Protein AF-A0A1S8D0B7-F1 (afdb_monomer)

Mean predicted aligned error: 6.87 Å

Foldseek 3Di:
DPDPDDPPDDDLPQLQVQLCVVQVVCVVVVAGDDDPVNVVLCCLQPDPDDPPVDDSVVSVLQCVQQVVPGSVRSSSVVSSVVSVVVQVVCVVVVNHD

Solvent-accessible surface area (backbone atoms only — not comparable to full-atom values): 5821 Å² total; per-residue (Å²): 135,82,84,82,82,83,85,76,80,79,77,65,62,64,33,51,53,39,15,51,66,71,45,42,68,25,64,77,65,74,44,71,85,77,54,77,63,53,56,52,32,51,44,40,59,78,45,94,53,77,55,86,96,49,73,80,64,56,19,55,57,40,45,76,49,19,70,95,76,43,63,58,51,35,52,52,52,51,24,32,51,49,30,46,48,52,49,51,51,32,37,77,71,69,76,42,135

Radius of gyration: 17.73 Å; Cα contacts (8 Å, |Δi|>4): 65; chains: 1; bounding box: 36×28×57 Å

Structure (mmCIF, N/CA/C/O backbone):
data_AF-A0A1S8D0B7-F1
#
_entry.id   AF-A0A1S8D0B7-F1
#
loop_
_atom_site.group_PDB
_atom_site.id
_atom_site.type_symbol
_atom_site.label_atom_id
_atom_site.label_alt_id
_atom_site.label_comp_id
_atom_site.label_asym_id
_atom_site.label_entity_id
_atom_site.label_seq_id
_atom_site.pdbx_PDB_ins_code
_atom_site.Cartn_x
_atom_site.Cartn_y
_atom_site.Cartn_z
_atom_site.occupancy
_atom_site.B_iso_or_equiv
_atom_site.auth_seq_id
_atom_site.auth_comp_id
_atom_site.auth_asym_id
_atom_site.auth_atom_id
_atom_site.pdbx_PDB_model_num
ATOM 1 N N . MET A 1 1 ? -8.947 5.736 42.408 1.00 41.78 1 MET A N 1
ATOM 2 C CA . MET A 1 1 ? -8.446 4.376 42.095 1.00 41.78 1 MET A CA 1
ATOM 3 C C . MET A 1 1 ? -8.895 3.986 40.685 1.00 41.78 1 MET A C 1
ATOM 5 O O . MET A 1 1 ? -10.045 3.618 40.498 1.00 41.78 1 MET A O 1
ATOM 9 N N . ARG A 1 2 ? -8.028 4.144 39.671 1.00 41.00 2 ARG A N 1
ATOM 10 C CA . ARG A 1 2 ? -8.273 3.668 38.295 1.00 41.00 2 ARG A CA 1
ATOM 11 C C . ARG A 1 2 ? -8.044 2.156 38.284 1.00 41.00 2 ARG A C 1
ATOM 13 O O . ARG A 1 2 ? -6.959 1.723 38.662 1.00 41.00 2 ARG A O 1
ATOM 20 N N . LYS A 1 3 ? -9.047 1.360 37.899 1.00 44.72 3 LYS A N 1
ATOM 21 C CA . LYS A 1 3 ? -8.885 -0.094 37.766 1.00 44.72 3 LYS A CA 1
ATOM 22 C C . LYS A 1 3 ? -7.786 -0.389 36.745 1.00 44.72 3 LYS A C 1
ATOM 24 O O . LYS A 1 3 ? -7.933 -0.113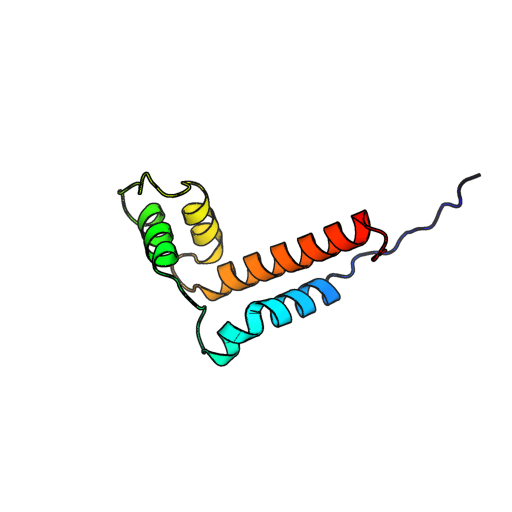 35.558 1.00 44.72 3 LYS A O 1
ATOM 29 N N . ALA A 1 4 ? -6.689 -0.938 37.253 1.00 50.69 4 ALA A N 1
ATOM 30 C CA . ALA A 1 4 ? -5.721 -1.697 36.491 1.00 50.69 4 ALA A CA 1
ATOM 31 C C . ALA A 1 4 ? -6.426 -2.912 35.867 1.00 50.69 4 ALA A C 1
ATOM 33 O O . ALA A 1 4 ? -7.227 -3.567 36.533 1.00 50.69 4 ALA A O 1
ATOM 34 N N . GLY A 1 5 ? -6.130 -3.198 34.598 1.00 54.50 5 GLY A N 1
ATOM 35 C CA . GLY A 1 5 ? -6.599 -4.416 33.934 1.00 54.50 5 GLY A CA 1
ATOM 36 C C . GLY A 1 5 ? -7.122 -4.216 32.516 1.00 54.50 5 GLY A C 1
ATOM 37 O O . GLY A 1 5 ? -8.218 -4.668 32.214 1.00 54.50 5 GLY A O 1
ATOM 38 N N . GLN A 1 6 ? -6.348 -3.593 31.624 1.00 55.28 6 GLN A N 1
ATOM 39 C CA . GLN A 1 6 ? -6.619 -3.686 30.183 1.00 55.28 6 GLN A CA 1
ATOM 40 C C . GLN A 1 6 ? -5.430 -4.309 29.456 1.00 55.28 6 GLN A C 1
ATOM 42 O O . GLN A 1 6 ? -4.836 -3.749 28.542 1.00 55.28 6 GLN A O 1
ATOM 47 N N . GLY A 1 7 ? -5.074 -5.515 29.893 1.00 54.34 7 GLY A N 1
ATOM 48 C CA . GLY A 1 7 ? -4.250 -6.416 29.105 1.00 54.34 7 GLY A CA 1
ATOM 49 C C . GLY A 1 7 ? -5.114 -7.099 28.050 1.00 54.34 7 GLY A C 1
ATOM 50 O O . GLY A 1 7 ? -5.528 -8.233 28.256 1.00 54.34 7 GLY A O 1
ATOM 51 N N . ARG A 1 8 ? -5.386 -6.442 26.915 1.00 57.94 8 ARG A N 1
ATOM 52 C CA . ARG A 1 8 ? -5.861 -7.156 25.720 1.00 57.94 8 ARG A CA 1
ATOM 53 C C . ARG A 1 8 ? -4.728 -7.207 24.706 1.00 57.94 8 ARG A C 1
ATOM 55 O O . ARG A 1 8 ? -4.481 -6.284 23.939 1.00 57.94 8 ARG A O 1
ATOM 62 N N . ARG A 1 9 ? -3.967 -8.298 24.806 1.00 61.69 9 ARG A N 1
ATOM 63 C CA . ARG A 1 9 ? -2.898 -8.660 23.880 1.00 61.69 9 ARG A CA 1
ATOM 64 C C . ARG A 1 9 ? -3.484 -8.850 22.478 1.00 61.69 9 ARG A C 1
ATOM 66 O O . ARG A 1 9 ? -4.448 -9.586 22.314 1.00 61.69 9 ARG A O 1
ATOM 73 N N . ARG A 1 10 ? -2.843 -8.164 21.527 1.00 62.06 10 ARG A N 1
ATOM 74 C CA . ARG A 1 10 ? -2.708 -8.414 20.081 1.00 62.06 10 ARG A CA 1
ATOM 75 C C . ARG A 1 10 ? -3.900 -9.090 19.400 1.00 62.06 10 ARG A C 1
ATOM 77 O O . ARG A 1 10 ? -4.057 -10.302 19.492 1.00 62.06 10 ARG A O 1
ATOM 84 N N . VAL A 1 11 ? -4.619 -8.333 18.574 1.00 55.69 11 VAL A N 1
ATOM 85 C CA . VAL A 1 11 ? -5.471 -8.921 17.534 1.00 55.69 11 VAL A CA 1
ATOM 86 C C . VAL A 1 11 ? -4.837 -8.635 16.166 1.00 55.69 11 VAL A C 1
ATOM 88 O O . VAL A 1 11 ? -5.179 -7.645 15.531 1.00 55.69 11 VAL A O 1
ATOM 91 N N . PRO A 1 12 ? -3.877 -9.456 15.695 1.00 63.78 12 PRO A N 1
ATOM 92 C CA . PRO A 1 12 ? -3.381 -9.351 14.319 1.00 63.78 12 PRO A CA 1
ATOM 93 C C . PRO A 1 12 ? -4.450 -9.784 13.297 1.00 63.78 12 PRO A C 1
ATOM 95 O O . PRO A 1 12 ? -4.470 -9.292 12.174 1.00 63.78 12 PRO A O 1
ATOM 98 N N . ALA A 1 13 ? -5.372 -10.666 13.700 1.00 70.31 13 ALA A N 1
ATOM 99 C CA . ALA A 1 13 ? -6.393 -11.270 12.844 1.00 70.31 13 ALA A CA 1
ATOM 100 C C . ALA A 1 13 ? -7.295 -10.278 12.065 1.00 70.31 13 ALA A C 1
ATOM 102 O O . ALA A 1 13 ? -7.430 -10.460 10.855 1.00 70.31 13 ALA A O 1
ATOM 103 N N . PRO A 1 14 ? -7.883 -9.222 12.668 1.00 82.44 14 PRO A N 1
ATOM 104 C CA . PRO A 1 14 ? -8.718 -8.273 11.926 1.00 82.44 14 PRO A CA 1
ATOM 105 C C . PRO A 1 14 ? -7.933 -7.477 10.880 1.00 82.44 14 PRO A C 1
ATOM 107 O O . PRO A 1 14 ? -8.481 -7.156 9.830 1.00 82.44 14 PRO A O 1
ATOM 110 N N . HIS A 1 15 ? -6.647 -7.202 11.116 1.00 92.19 15 HIS A N 1
ATOM 111 C CA . HIS A 1 15 ? -5.819 -6.482 10.147 1.00 92.19 15 HIS A CA 1
ATOM 112 C C . HIS A 1 15 ? -5.487 -7.346 8.929 1.00 92.19 15 HIS A C 1
ATOM 114 O O . HIS A 1 15 ? -5.467 -6.850 7.806 1.00 92.19 15 HIS A O 1
ATOM 120 N N . LEU A 1 16 ? -5.294 -8.654 9.124 1.00 93.19 16 LEU A N 1
ATOM 121 C CA . LEU A 1 16 ? -5.125 -9.597 8.017 1.00 93.19 16 LEU A CA 1
ATOM 122 C C . LEU A 1 16 ? -6.406 -9.711 7.184 1.00 93.19 16 LEU A C 1
ATOM 124 O O . LEU A 1 16 ? -6.345 -9.620 5.961 1.00 93.19 16 LEU A O 1
ATOM 128 N N . ALA A 1 17 ? -7.568 -9.825 7.833 1.00 94.31 17 ALA A N 1
ATOM 129 C CA . ALA A 1 17 ? -8.853 -9.831 7.136 1.00 94.31 17 ALA A CA 1
ATOM 130 C C . ALA A 1 17 ? -9.082 -8.528 6.350 1.00 94.31 17 ALA A C 1
ATOM 132 O O . ALA A 1 17 ? -9.451 -8.571 5.178 1.00 94.31 17 ALA A O 1
ATOM 133 N N . GLY A 1 18 ? -8.793 -7.373 6.959 1.00 95.56 18 GLY A N 1
ATOM 134 C CA . GLY A 1 18 ? -8.871 -6.077 6.287 1.00 95.56 18 GLY A CA 1
ATOM 135 C C . GLY A 1 18 ? -7.885 -5.947 5.124 1.00 95.56 18 GLY A C 1
ATOM 136 O O . GLY A 1 18 ? -8.246 -5.413 4.084 1.00 95.56 18 GLY A O 1
ATOM 137 N N . THR A 1 19 ? -6.673 -6.495 5.250 1.00 97.06 19 THR A N 1
ATOM 138 C CA . THR A 1 19 ? -5.687 -6.545 4.155 1.00 97.06 19 THR A CA 1
ATOM 139 C C . THR A 1 19 ? -6.235 -7.316 2.960 1.00 97.06 19 THR A C 1
ATOM 141 O O . THR A 1 19 ? -6.216 -6.802 1.843 1.00 97.06 19 THR A O 1
ATOM 144 N N . LEU A 1 20 ? -6.753 -8.528 3.187 1.00 96.56 20 LEU A N 1
ATOM 145 C CA . LEU A 1 20 ? -7.331 -9.363 2.131 1.00 96.56 20 LEU A CA 1
ATOM 146 C C . LEU A 1 20 ? -8.541 -8.685 1.484 1.00 96.56 20 LEU A C 1
ATOM 148 O O . LEU A 1 20 ? -8.647 -8.668 0.262 1.00 96.56 20 LEU A O 1
ATOM 152 N N . LEU A 1 21 ? -9.403 -8.057 2.289 1.00 96.94 21 LEU A N 1
ATOM 153 C CA . LEU A 1 21 ? -10.535 -7.285 1.786 1.00 96.94 21 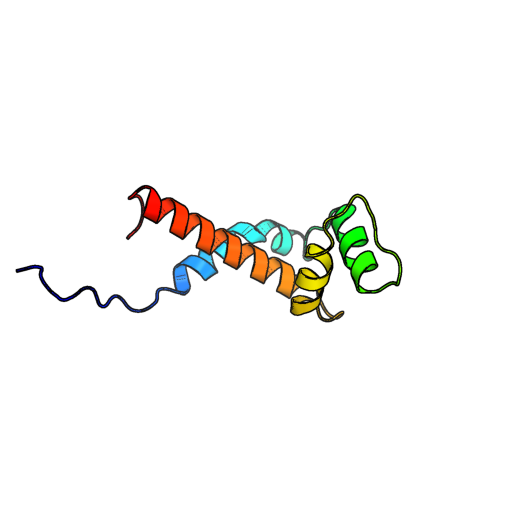LEU A CA 1
ATOM 154 C C . LEU A 1 21 ? -10.094 -6.084 0.944 1.00 96.94 21 LEU A C 1
ATOM 156 O O . LEU A 1 21 ? -10.713 -5.818 -0.070 1.00 96.94 21 LEU A O 1
ATOM 160 N N . LEU A 1 22 ? -9.045 -5.352 1.323 1.00 96.88 22 LEU A N 1
ATOM 161 C CA . LEU A 1 22 ? -8.574 -4.178 0.572 1.00 96.88 22 LEU A CA 1
ATOM 162 C C . LEU A 1 22 ? -7.832 -4.551 -0.718 1.00 96.88 22 LEU A C 1
ATOM 164 O O . LEU A 1 22 ? -7.787 -3.763 -1.658 1.00 96.88 22 LEU A O 1
ATOM 168 N N . THR A 1 23 ? -7.252 -5.749 -0.768 1.00 97.38 23 THR A N 1
ATOM 169 C CA . THR A 1 23 ? -6.435 -6.227 -1.897 1.00 97.38 23 THR A CA 1
ATOM 170 C C . THR A 1 23 ? -7.156 -7.247 -2.778 1.00 97.38 23 THR A C 1
ATOM 172 O O . THR A 1 23 ? -6.592 -7.704 -3.771 1.00 97.38 23 THR A O 1
ATOM 175 N N . TRP A 1 24 ? -8.426 -7.549 -2.478 1.00 97.38 24 TRP A N 1
ATOM 176 C CA . TRP A 1 24 ? -9.256 -8.519 -3.199 1.00 97.38 24 TRP A CA 1
ATOM 177 C C . TRP A 1 24 ? -9.259 -8.377 -4.734 1.00 97.38 24 TRP A C 1
ATOM 179 O O . TRP A 1 24 ? -9.195 -9.415 -5.399 1.00 97.38 24 TRP A O 1
ATOM 189 N N . PRO A 1 25 ? -9.245 -7.170 -5.350 1.00 97.25 25 PRO A N 1
ATOM 190 C CA . PRO A 1 25 ? -9.326 -7.069 -6.802 1.00 97.25 25 PRO A CA 1
ATOM 191 C C . PRO A 1 25 ? -8.056 -7.595 -7.475 1.00 97.25 25 PRO A C 1
ATOM 193 O O . PRO A 1 25 ? -8.127 -8.125 -8.577 1.00 97.25 25 PRO A O 1
ATOM 196 N N . ALA A 1 26 ? -6.899 -7.515 -6.807 1.00 97.19 26 ALA A N 1
ATOM 197 C CA . ALA A 1 26 ? -5.648 -8.069 -7.321 1.00 97.19 26 ALA A CA 1
ATOM 198 C C . ALA A 1 26 ? -5.688 -9.602 -7.400 1.00 97.19 26 ALA A C 1
ATOM 200 O O . ALA A 1 26 ? -5.132 -10.183 -8.329 1.00 97.19 26 ALA A O 1
ATOM 201 N N . PHE A 1 27 ? -6.374 -10.260 -6.459 1.00 96.44 27 PHE A N 1
ATOM 202 C CA . PHE A 1 27 ? -6.564 -11.712 -6.493 1.00 96.44 27 PHE A CA 1
ATOM 203 C C . PHE A 1 27 ? -7.493 -12.133 -7.629 1.00 96.44 27 PHE A C 1
ATOM 205 O O . PHE A 1 27 ? -7.187 -13.099 -8.321 1.00 96.44 27 PHE A O 1
ATOM 212 N N . LEU A 1 28 ? -8.569 -11.378 -7.880 1.00 97.25 28 LEU A N 1
ATOM 213 C CA . LEU A 1 28 ? -9.414 -11.599 -9.058 1.00 97.25 28 LEU A CA 1
ATOM 214 C C . LEU A 1 28 ? -8.666 -11.339 -10.370 1.00 97.25 28 LEU 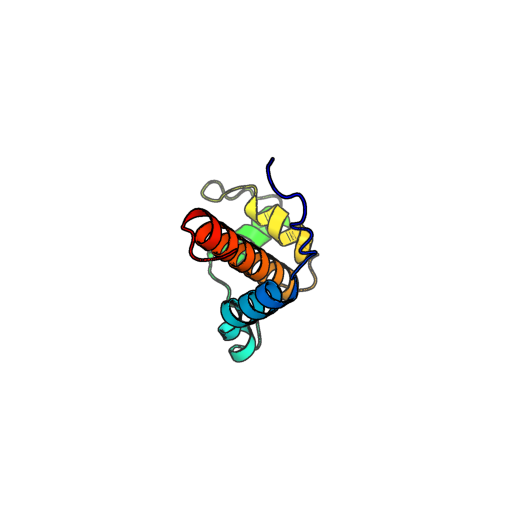A C 1
ATOM 216 O O . LEU A 1 28 ? -8.877 -12.051 -11.346 1.00 97.25 28 LEU A O 1
ATOM 220 N N . ASN A 1 29 ? -7.770 -10.352 -10.382 1.00 97.38 29 ASN A N 1
ATOM 221 C CA . ASN A 1 29 ? -6.924 -10.033 -11.529 1.00 97.38 29 ASN A CA 1
ATOM 222 C C . ASN A 1 29 ? -5.789 -11.057 -11.753 1.00 97.38 29 ASN A C 1
ATOM 224 O O . ASN A 1 29 ? -5.141 -11.039 -12.794 1.00 97.38 29 ASN A O 1
ATOM 228 N N . GLY A 1 30 ? -5.492 -11.920 -10.774 1.00 97.44 30 GLY A N 1
ATOM 229 C CA . GLY A 1 30 ? -4.352 -12.846 -10.812 1.00 97.44 30 GLY A CA 1
ATOM 230 C C . GLY A 1 30 ? -2.974 -12.176 -10.681 1.00 97.44 30 GLY A C 1
ATOM 231 O O . GLY A 1 30 ? -1.952 -12.862 -10.701 1.00 97.44 30 GLY A O 1
ATOM 232 N N . TYR A 1 31 ? -2.922 -10.850 -10.523 1.00 96.81 31 TYR A N 1
ATOM 233 C CA . TYR A 1 31 ? -1.695 -10.062 -10.392 1.00 96.81 31 TYR A CA 1
ATOM 234 C C . TYR A 1 31 ? -1.983 -8.703 -9.719 1.00 96.81 31 TYR A C 1
ATOM 236 O O . TYR A 1 31 ? -3.082 -8.168 -9.901 1.00 96.81 31 TYR A O 1
ATOM 244 N N . PRO A 1 32 ? -1.030 -8.097 -8.976 1.00 96.62 32 PRO A N 1
ATOM 245 C CA . PRO A 1 32 ? -1.181 -6.743 -8.445 1.00 96.62 32 PRO A CA 1
ATOM 246 C C . PRO A 1 32 ? -1.541 -5.731 -9.536 1.00 96.62 32 PRO A C 1
ATOM 248 O O . PRO A 1 32 ? -0.897 -5.674 -10.580 1.00 96.62 32 PRO A O 1
ATOM 251 N N . ILE A 1 33 ? -2.568 -4.919 -9.292 1.00 90.50 33 ILE A N 1
ATOM 252 C CA . ILE A 1 33 ? -3.001 -3.892 -10.245 1.00 90.50 33 ILE A CA 1
ATOM 253 C C . ILE A 1 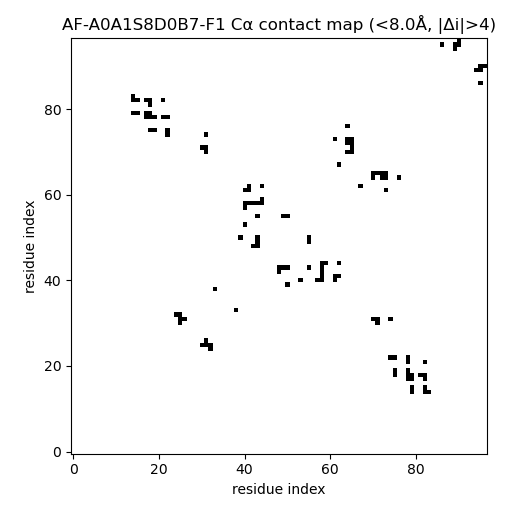33 ? -1.947 -2.783 -10.263 1.00 90.50 33 ILE A C 1
ATOM 255 O O . ILE A 1 33 ? -1.667 -2.172 -9.231 1.00 90.50 33 ILE A O 1
ATOM 259 N N . LEU A 1 34 ? -1.353 -2.544 -11.431 1.00 90.25 34 LEU A N 1
ATOM 260 C CA . LEU A 1 34 ? -0.309 -1.541 -11.622 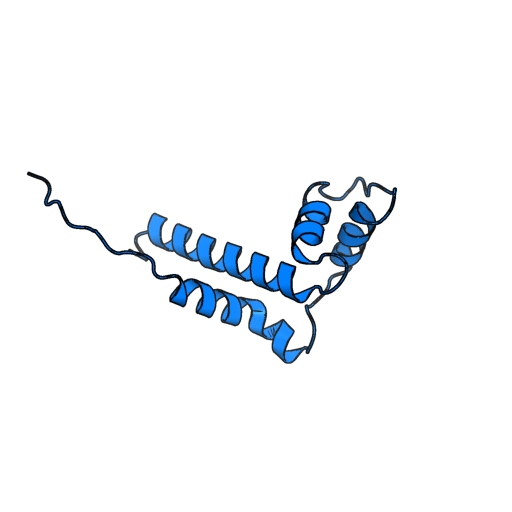1.00 90.25 34 LEU A CA 1
ATOM 261 C C . LEU A 1 34 ? -0.859 -0.318 -12.347 1.00 90.25 34 LEU A C 1
ATOM 263 O O . LEU A 1 34 ? -1.677 -0.434 -13.257 1.00 90.25 34 LEU A O 1
ATOM 267 N N . PHE A 1 35 ? -0.337 0.846 -11.979 1.00 90.38 35 PHE A N 1
ATOM 268 C CA . PHE A 1 35 ? -0.570 2.106 -12.677 1.00 90.38 35 PHE A CA 1
ATOM 269 C C . PHE A 1 35 ? 0.7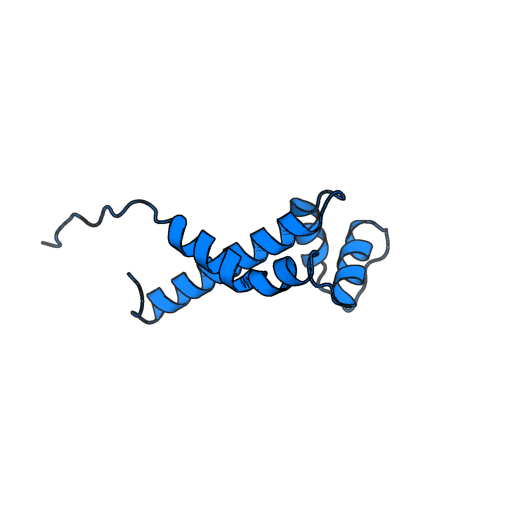11 2.537 -13.400 1.00 90.38 35 PHE A C 1
ATOM 271 O O . PHE A 1 35 ? 1.797 2.029 -13.103 1.00 90.38 35 PHE A O 1
ATOM 278 N N . SER A 1 36 ? 0.612 3.502 -14.321 1.00 91.56 36 SER A N 1
ATOM 279 C CA . SER A 1 36 ? 1.783 4.062 -15.021 1.00 91.56 36 SER A CA 1
ATOM 280 C C . SER A 1 36 ? 2.874 4.506 -14.043 1.00 91.56 36 SER A C 1
ATOM 282 O O . SER A 1 36 ? 4.060 4.246 -14.251 1.00 91.56 36 SER A O 1
ATOM 284 N N . ASP A 1 37 ? 2.467 5.100 -12.922 1.00 91.75 37 ASP A N 1
ATOM 285 C CA . ASP A 1 37 ? 3.388 5.574 -11.896 1.00 91.75 37 ASP A CA 1
ATOM 286 C C . ASP A 1 37 ? 4.099 4.445 -11.152 1.00 91.75 37 ASP A C 1
ATOM 288 O O . ASP A 1 37 ? 5.240 4.625 -10.731 1.00 91.75 37 ASP A O 1
ATOM 292 N N . THR A 1 38 ? 3.495 3.258 -11.039 1.00 91.81 38 THR A N 1
ATOM 293 C CA . THR A 1 38 ? 4.155 2.108 -10.413 1.00 91.81 38 THR A CA 1
ATOM 294 C C . THR A 1 38 ? 5.429 1.736 -11.170 1.00 91.81 38 THR A C 1
ATOM 296 O O . THR A 1 38 ? 6.466 1.507 -10.550 1.00 91.81 38 THR A O 1
ATOM 299 N N . GLY A 1 39 ? 5.386 1.753 -12.506 1.00 91.19 39 GLY A N 1
ATOM 300 C CA . GLY A 1 39 ? 6.566 1.515 -13.340 1.00 91.19 39 GLY A CA 1
ATOM 301 C C . GLY A 1 39 ? 7.652 2.573 -13.129 1.00 91.19 39 GLY A C 1
ATOM 302 O O . GLY A 1 39 ? 8.828 2.237 -12.987 1.00 91.19 39 GLY A O 1
ATOM 303 N N . ALA A 1 40 ? 7.254 3.840 -13.026 1.00 92.31 40 ALA A N 1
ATOM 304 C C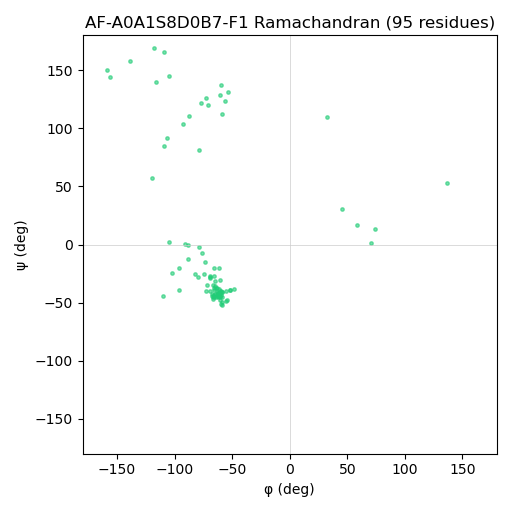A . ALA A 1 40 ? 8.168 4.946 -12.772 1.00 92.31 40 ALA A CA 1
ATOM 305 C C . ALA A 1 40 ? 8.879 4.812 -11.408 1.00 92.31 40 ALA A C 1
ATOM 307 O O . ALA A 1 40 ? 10.100 4.938 -11.340 1.00 92.31 40 ALA A O 1
ATOM 308 N N . PHE A 1 41 ? 8.158 4.461 -10.338 1.00 92.81 41 PHE A N 1
ATOM 309 C CA . PHE A 1 41 ? 8.761 4.243 -9.016 1.00 92.81 41 PHE A CA 1
ATOM 310 C C . PHE A 1 41 ? 9.715 3.043 -8.971 1.00 92.81 41 PHE A C 1
ATOM 312 O O . PHE A 1 41 ? 10.757 3.109 -8.314 1.00 92.81 41 PHE A O 1
ATOM 319 N N . LEU A 1 42 ? 9.392 1.958 -9.684 1.00 92.25 42 LEU A N 1
ATOM 320 C CA . LEU A 1 42 ? 10.293 0.812 -9.824 1.00 92.25 42 LEU A CA 1
ATOM 321 C C . LEU A 1 42 ? 11.568 1.211 -10.577 1.00 92.25 42 LEU A C 1
ATOM 323 O O . LEU A 1 42 ? 12.671 0.898 -10.130 1.00 92.25 42 LEU A O 1
ATOM 327 N N . HIS A 1 43 ? 11.434 1.952 -11.680 1.00 91.06 43 HIS A N 1
ATOM 328 C CA . HIS A 1 43 ? 12.577 2.437 -12.450 1.00 91.06 43 HIS A CA 1
ATOM 329 C C . HIS A 1 43 ? 13.481 3.358 -11.622 1.00 91.06 43 HIS A C 1
ATOM 331 O O . HIS A 1 43 ? 14.695 3.191 -11.634 1.00 91.06 43 HIS A O 1
ATOM 337 N N . GLN A 1 44 ? 12.893 4.269 -10.844 1.00 89.69 44 GLN A N 1
ATOM 338 C CA . GLN A 1 44 ? 13.611 5.223 -9.995 1.00 89.69 44 GLN A CA 1
ATOM 339 C C . GLN A 1 44 ? 14.479 4.558 -8.912 1.00 89.69 44 GLN A C 1
ATOM 341 O O . GLN A 1 44 ? 15.392 5.189 -8.394 1.00 89.69 44 GLN A O 1
ATOM 346 N N . THR A 1 45 ? 14.214 3.293 -8.562 1.00 89.06 45 THR A N 1
ATOM 347 C CA . THR A 1 45 ? 15.031 2.540 -7.585 1.00 89.06 45 THR A CA 1
ATOM 348 C C . THR A 1 45 ? 15.986 1.543 -8.226 1.00 89.06 45 THR A C 1
ATOM 350 O O . THR A 1 45 ? 16.992 1.180 -7.625 1.00 89.06 45 THR A O 1
ATOM 353 N N . LEU A 1 46 ? 15.678 1.070 -9.433 1.00 89.19 46 LEU A N 1
ATOM 354 C CA . LEU A 1 46 ? 16.489 0.070 -10.131 1.00 89.19 46 LEU A CA 1
ATOM 355 C C . LEU A 1 46 ? 17.470 0.682 -11.136 1.00 89.19 46 LEU A C 1
ATOM 357 O O . LEU A 1 46 ? 18.430 0.017 -11.521 1.00 89.19 46 LEU A O 1
ATOM 361 N N . GLY A 1 47 ? 17.220 1.913 -11.575 1.00 87.25 47 GLY A N 1
ATOM 362 C CA . GLY A 1 47 ? 18.038 2.653 -12.525 1.00 87.25 47 GLY A CA 1
ATOM 363 C C . GLY A 1 47 ? 18.623 3.933 -11.922 1.00 87.25 47 GLY A C 1
ATOM 364 O O . GLY A 1 47 ? 18.215 4.366 -10.847 1.00 87.25 47 GLY A O 1
ATOM 365 N N . PRO A 1 48 ? 19.569 4.577 -12.626 1.00 84.56 48 PRO A N 1
ATOM 366 C CA . PRO A 1 48 ? 20.224 5.800 -12.157 1.00 84.56 48 PRO A CA 1
ATOM 367 C C . PRO A 1 48 ? 19.346 7.056 -12.289 1.00 84.56 48 PRO A C 1
ATOM 369 O O . PRO A 1 48 ? 19.742 8.135 -11.852 1.00 84.56 48 PRO A O 1
ATOM 372 N N . LEU A 1 49 ? 18.180 6.950 -12.936 1.00 84.69 49 LEU A N 1
ATOM 373 C CA . LEU A 1 49 ? 17.335 8.094 -13.259 1.00 84.69 49 LEU A CA 1
ATOM 374 C C . LEU A 1 49 ? 16.374 8.415 -12.113 1.00 84.69 49 LEU A C 1
ATOM 376 O O . LEU A 1 49 ? 15.396 7.699 -11.888 1.00 84.69 49 LEU A O 1
ATOM 380 N N . MET A 1 50 ? 16.612 9.550 -11.460 1.00 85.81 50 MET A N 1
ATOM 381 C CA . MET A 1 50 ? 15.631 10.185 -10.587 1.00 85.81 50 MET A CA 1
ATOM 382 C C . MET A 1 50 ? 14.515 10.815 -11.426 1.00 85.81 50 MET A C 1
ATOM 384 O O . MET A 1 50 ? 14.780 11.635 -12.305 1.00 85.81 50 MET A O 1
ATOM 388 N N . ILE A 1 51 ? 13.266 10.458 -11.133 1.00 90.00 51 ILE A N 1
ATOM 389 C CA . ILE A 1 51 ? 12.084 11.053 -11.758 1.00 90.00 51 ILE A CA 1
ATOM 390 C C . ILE A 1 51 ? 11.637 12.213 -10.864 1.00 90.00 51 ILE A C 1
ATOM 392 O O . ILE A 1 51 ? 11.119 12.000 -9.770 1.00 90.00 51 ILE A O 1
ATOM 396 N N . TRP A 1 52 ? 11.933 13.442 -11.289 1.00 87.69 52 TRP A N 1
ATOM 397 C CA . TRP A 1 52 ? 11.863 14.647 -10.448 1.00 87.69 52 TRP A CA 1
ATOM 398 C C . TRP A 1 52 ? 10.450 15.021 -9.987 1.00 87.69 52 TRP A C 1
ATOM 400 O O . TRP A 1 52 ? 10.292 15.619 -8.928 1.00 87.69 52 TRP A O 1
ATOM 410 N N . ASP A 1 53 ? 9.425 14.653 -10.753 1.00 91.00 53 ASP A N 1
ATOM 411 C CA . ASP A 1 53 ? 8.009 14.832 -10.420 1.00 91.00 53 ASP A CA 1
ATOM 412 C C . ASP A 1 53 ? 7.481 13.771 -9.437 1.00 91.00 53 ASP A C 1
ATOM 414 O O . ASP A 1 53 ? 6.321 13.832 -9.027 1.00 91.00 53 ASP A O 1
ATOM 418 N N . LYS A 1 54 ? 8.317 12.804 -9.031 1.00 90.88 54 LYS A N 1
ATOM 419 C CA . LYS A 1 54 ? 7.918 11.685 -8.176 1.00 90.88 54 LYS A CA 1
ATOM 420 C C . LYS A 1 54 ? 8.610 11.680 -6.812 1.00 90.88 54 LYS A C 1
ATOM 422 O O . LYS A 1 54 ? 9.818 11.906 -6.717 1.00 90.88 54 LYS A O 1
ATOM 427 N N . PRO A 1 55 ? 7.878 11.341 -5.730 1.00 91.31 55 PRO A N 1
ATOM 428 C CA . PRO A 1 55 ? 8.470 11.168 -4.411 1.00 91.31 55 PRO A CA 1
ATOM 429 C C . PRO A 1 55 ? 9.603 10.138 -4.412 1.00 91.31 55 PRO A C 1
ATOM 431 O O . PRO A 1 55 ? 9.401 8.965 -4.729 1.00 91.31 55 PRO A O 1
ATOM 434 N N . TRP A 1 56 ? 10.782 10.561 -3.960 1.00 89.31 56 TRP A N 1
ATOM 435 C CA . TRP A 1 56 ? 11.986 9.726 -3.927 1.00 89.31 56 TRP A CA 1
ATOM 436 C C . TRP A 1 56 ? 11.911 8.539 -2.961 1.00 89.31 56 TRP A C 1
ATOM 438 O O . TRP A 1 56 ? 12.660 7.580 -3.110 1.00 89.31 56 TRP A O 1
ATOM 448 N N . ILE A 1 57 ? 11.009 8.583 -1.979 1.00 91.62 57 ILE A N 1
ATOM 449 C CA . ILE A 1 57 ? 10.895 7.566 -0.926 1.00 91.62 57 ILE A CA 1
ATOM 450 C C . ILE A 1 57 ? 10.101 6.323 -1.355 1.00 91.62 57 ILE A C 1
ATOM 452 O O . ILE A 1 57 ? 10.302 5.236 -0.813 1.00 91.62 57 ILE A O 1
ATOM 456 N N . TYR A 1 58 ? 9.195 6.457 -2.328 1.00 91.50 58 TYR A N 1
ATOM 457 C CA . TYR A 1 58 ? 8.229 5.398 -2.630 1.00 91.50 58 TYR A CA 1
ATOM 458 C C . TYR A 1 58 ? 8.877 4.204 -3.336 1.00 91.50 58 TYR A C 1
ATOM 460 O O . TYR A 1 58 ? 8.595 3.057 -3.000 1.00 91.50 58 TYR A O 1
ATOM 468 N N . GLY A 1 59 ? 9.799 4.461 -4.264 1.00 92.94 59 GLY A N 1
ATOM 469 C CA . GLY A 1 59 ? 10.568 3.410 -4.924 1.00 92.94 59 GLY A CA 1
ATOM 470 C C . GLY A 1 59 ? 11.387 2.544 -3.943 1.00 92.94 59 GLY A C 1
ATOM 471 O O . GLY A 1 59 ? 11.204 1.324 -3.934 1.00 92.94 59 GLY A O 1
ATOM 472 N N . PRO A 1 60 ? 12.216 3.130 -3.054 1.00 92.44 60 PRO A N 1
ATOM 473 C CA . PRO A 1 60 ? 12.918 2.394 -2.001 1.00 92.44 60 PRO A CA 1
ATOM 474 C C . PRO A 1 60 ? 11.989 1.578 -1.094 1.00 92.44 60 PRO A C 1
ATOM 476 O O . PRO A 1 60 ? 12.302 0.433 -0.763 1.00 92.44 60 PRO A O 1
ATOM 479 N N . LEU A 1 61 ? 10.822 2.126 -0.736 1.00 93.75 61 LEU A N 1
ATOM 480 C CA . LEU A 1 61 ? 9.809 1.398 0.030 1.00 93.75 61 LEU A CA 1
ATOM 481 C C . LEU A 1 61 ? 9.300 0.174 -0.737 1.00 93.75 61 LEU A C 1
ATOM 483 O O . LEU A 1 61 ? 9.210 -0.907 -0.161 1.00 93.75 61 LEU A O 1
ATOM 487 N N . LEU A 1 62 ? 8.993 0.312 -2.031 1.00 94.88 62 LEU A N 1
ATOM 488 C CA . LEU A 1 62 ? 8.633 -0.837 -2.860 1.00 94.88 62 LEU A CA 1
ATOM 489 C C . LEU A 1 62 ? 9.774 -1.857 -2.879 1.00 94.88 62 LEU A C 1
ATOM 491 O O . LEU A 1 62 ? 9.513 -3.050 -2.733 1.00 94.88 62 LEU A O 1
ATOM 495 N N . HIS A 1 63 ? 11.021 -1.410 -3.053 1.00 94.81 63 HIS A N 1
ATOM 496 C CA . HIS A 1 63 ? 12.194 -2.280 -3.165 1.00 94.81 63 HIS A CA 1
ATOM 497 C C . HIS A 1 63 ? 12.419 -3.153 -1.936 1.00 94.81 63 HIS A C 1
ATOM 499 O O . HIS A 1 63 ? 12.696 -4.345 -2.086 1.00 94.81 63 HIS A O 1
ATOM 505 N N . LEU A 1 64 ? 12.200 -2.591 -0.743 1.00 95.81 64 LEU A N 1
ATOM 506 C CA . LEU A 1 64 ? 12.266 -3.313 0.526 1.00 95.81 64 LEU A CA 1
ATOM 507 C C . LEU A 1 64 ? 11.405 -4.587 0.521 1.00 95.81 64 LEU A C 1
ATOM 509 O O . LEU A 1 64 ? 11.832 -5.617 1.040 1.00 95.81 64 LEU A O 1
ATOM 513 N N . PHE A 1 65 ? 10.217 -4.529 -0.085 1.00 96.31 65 PHE A N 1
ATOM 514 C CA . PHE A 1 65 ? 9.283 -5.654 -0.119 1.00 96.31 65 PHE A CA 1
ATOM 515 C C . PHE A 1 65 ? 9.379 -6.481 -1.402 1.00 96.31 65 PHE A C 1
ATOM 517 O O . PHE A 1 65 ? 9.263 -7.701 -1.344 1.00 96.31 65 PHE A O 1
ATOM 524 N N . HIS A 1 66 ? 9.569 -5.851 -2.565 1.00 95.12 66 HIS A N 1
ATOM 525 C CA . HIS A 1 66 ? 9.491 -6.559 -3.842 1.00 95.12 66 HIS A CA 1
ATOM 526 C C . HIS A 1 66 ? 10.766 -7.340 -4.177 1.00 95.12 66 HIS A C 1
ATOM 528 O O . HIS A 1 66 ? 10.693 -8.321 -4.919 1.00 95.12 66 HIS A O 1
ATOM 534 N N . GLN A 1 67 ? 11.931 -6.889 -3.685 1.00 94.31 67 GLN A N 1
ATOM 535 C CA . GLN A 1 67 ? 13.247 -7.538 -3.827 1.00 94.31 67 GLN A CA 1
ATOM 536 C C . GLN A 1 67 ? 13.578 -8.046 -5.245 1.00 94.31 67 GLN A C 1
ATOM 538 O O . GLN A 1 67 ? 14.284 -9.032 -5.428 1.00 94.31 67 GLN A O 1
ATOM 543 N N . ARG A 1 68 ? 13.046 -7.368 -6.268 1.00 93.25 68 ARG A N 1
ATOM 544 C CA . ARG A 1 68 ? 13.103 -7.735 -7.702 1.00 93.25 68 ARG A CA 1
ATOM 545 C C . ARG A 1 68 ? 12.499 -9.105 -8.059 1.00 93.25 68 ARG A C 1
ATOM 547 O O . ARG A 1 68 ? 12.748 -9.593 -9.152 1.00 93.25 68 ARG A O 1
ATOM 554 N N . GLN A 1 69 ? 11.692 -9.694 -7.179 1.00 94.75 69 GLN A N 1
ATOM 555 C CA . GLN A 1 69 ? 11.092 -11.020 -7.366 1.00 94.75 69 GLN A CA 1
ATOM 556 C C . GLN A 1 69 ? 9.579 -10.960 -7.592 1.00 94.75 69 GLN A C 1
ATOM 558 O O . GLN A 1 69 ? 9.061 -11.645 -8.467 1.00 94.75 69 GLN A O 1
ATOM 563 N N . SER A 1 70 ? 8.851 -10.159 -6.807 1.00 95.31 70 SER A N 1
ATOM 564 C CA . SER A 1 70 ? 7.385 -10.152 -6.845 1.00 95.31 70 SER A CA 1
ATOM 565 C C . SER A 1 70 ? 6.801 -8.839 -6.342 1.00 95.31 70 SER A C 1
ATOM 567 O O . SER A 1 70 ? 7.306 -8.265 -5.385 1.00 95.31 70 SER A O 1
ATOM 569 N N . LEU A 1 71 ? 5.699 -8.385 -6.944 1.00 95.75 71 LEU A N 1
ATOM 570 C CA . LEU A 1 71 ? 4.937 -7.216 -6.481 1.00 95.75 71 LEU A CA 1
ATOM 571 C C . LEU A 1 71 ? 3.812 -7.582 -5.496 1.00 95.75 71 LEU A C 1
ATOM 573 O O . LEU A 1 71 ? 3.120 -6.699 -4.994 1.00 95.75 71 LEU A O 1
ATOM 577 N N . TRP A 1 72 ? 3.639 -8.864 -5.167 1.00 97.44 72 TRP A N 1
ATOM 578 C CA . TRP A 1 72 ? 2.679 -9.282 -4.143 1.00 97.44 72 TRP A CA 1
ATOM 579 C C . TRP A 1 72 ? 3.061 -8.812 -2.730 1.00 97.44 72 TRP A C 1
ATOM 581 O O . TRP A 1 72 ? 2.201 -8.245 -2.056 1.00 97.44 72 TRP A O 1
ATOM 591 N N . PRO A 1 73 ? 4.320 -8.962 -2.263 1.00 97.19 73 PRO A N 1
ATOM 592 C CA . PRO A 1 73 ? 4.714 -8.460 -0.949 1.00 97.19 73 PRO A CA 1
ATOM 593 C C . PRO A 1 73 ? 4.458 -6.958 -0.722 1.00 97.19 73 PRO A C 1
ATOM 595 O O . PRO A 1 73 ? 3.858 -6.640 0.306 1.00 97.19 73 PRO A O 1
ATOM 598 N N . PRO A 1 74 ? 4.832 -6.019 -1.625 1.00 96.31 74 PRO A N 1
ATOM 599 C CA . PRO A 1 74 ? 4.536 -4.603 -1.403 1.00 96.31 74 PRO A CA 1
ATOM 600 C C . PRO A 1 74 ? 3.029 -4.315 -1.389 1.00 96.31 74 PRO A C 1
ATOM 602 O O . PRO A 1 74 ? 2.589 -3.522 -0.561 1.00 96.31 74 PRO A O 1
ATOM 605 N N . LEU A 1 75 ? 2.228 -4.986 -2.229 1.00 96.94 75 LEU A N 1
ATOM 606 C CA . LEU A 1 75 ? 0.766 -4.857 -2.210 1.00 96.94 75 LEU A CA 1
ATOM 607 C C . LEU A 1 75 ? 0.187 -5.250 -0.841 1.00 96.94 75 LEU A C 1
ATOM 609 O O . LEU A 1 75 ? -0.590 -4.498 -0.253 1.00 96.94 75 LEU A O 1
ATOM 613 N N . LEU A 1 76 ? 0.581 -6.413 -0.314 1.00 97.25 76 LEU A N 1
ATOM 614 C CA . LEU A 1 76 ? 0.095 -6.901 0.979 1.00 97.25 76 LEU A CA 1
ATOM 615 C C . LEU A 1 76 ? 0.566 -6.016 2.138 1.00 97.25 76 LEU A C 1
ATOM 617 O O . LEU A 1 76 ? -0.213 -5.737 3.047 1.00 97.25 76 LEU A O 1
ATOM 621 N N . ALA A 1 77 ? 1.808 -5.528 2.094 1.00 96.56 77 ALA A N 1
ATOM 622 C CA . ALA A 1 77 ? 2.333 -4.602 3.094 1.00 96.56 77 ALA A CA 1
ATOM 623 C C . ALA A 1 77 ? 1.544 -3.282 3.121 1.00 96.56 77 ALA A C 1
ATOM 625 O O . ALA A 1 77 ? 1.181 -2.799 4.194 1.00 96.56 77 ALA A O 1
ATOM 626 N N . GLN A 1 78 ? 1.220 -2.726 1.950 1.00 95.56 78 GLN A N 1
ATOM 627 C CA . GLN A 1 78 ? 0.399 -1.520 1.833 1.00 95.56 78 GLN A CA 1
ATOM 628 C C . GLN A 1 78 ? -1.038 -1.757 2.313 1.00 95.56 78 GLN A C 1
ATOM 630 O O . GLN A 1 78 ? -1.569 -0.942 3.067 1.00 95.56 78 GLN A O 1
ATOM 635 N N . GLY A 1 79 ? -1.648 -2.889 1.944 1.00 97.19 79 GLY A N 1
ATOM 636 C CA . GLY A 1 79 ? -2.978 -3.275 2.423 1.00 97.19 79 GLY A CA 1
ATOM 637 C C . GLY A 1 79 ? -3.031 -3.430 3.946 1.00 97.19 79 GLY A C 1
ATOM 638 O O . GLY A 1 79 ? -3.973 -2.954 4.580 1.00 97.19 79 GLY A O 1
ATOM 639 N N . LEU A 1 80 ? -1.989 -4.010 4.547 1.00 97.31 80 LEU A N 1
ATOM 640 C CA . LEU A 1 80 ? -1.864 -4.141 5.998 1.00 97.31 80 LEU A CA 1
ATOM 641 C C . LEU A 1 80 ? -1.695 -2.788 6.683 1.00 97.31 80 LEU A C 1
ATOM 643 O O . LEU A 1 80 ? -2.367 -2.518 7.679 1.00 97.31 80 LEU A O 1
ATOM 647 N N . MET A 1 81 ? -0.838 -1.926 6.135 1.00 96.88 81 MET A N 1
ATOM 648 C CA . MET A 1 81 ? -0.632 -0.575 6.650 1.00 96.88 81 MET A CA 1
ATOM 649 C C . MET A 1 81 ? -1.929 0.239 6.610 1.00 96.88 81 MET A C 1
ATOM 651 O O . MET A 1 81 ? -2.276 0.875 7.603 1.00 96.88 81 MET A O 1
ATOM 655 N N . LEU A 1 82 ? -2.682 0.170 5.507 1.00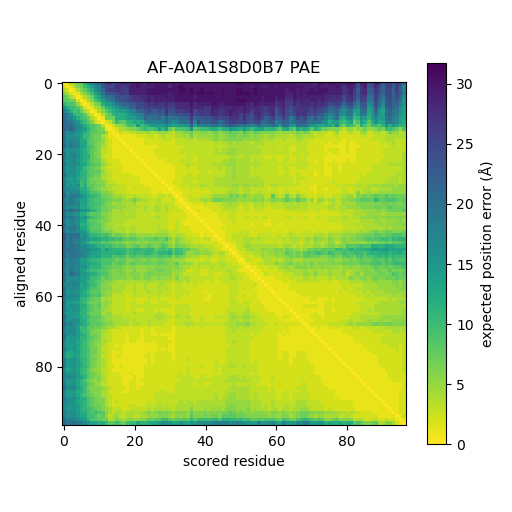 97.38 82 LEU A N 1
ATOM 656 C CA . LEU A 1 82 ? -3.970 0.849 5.382 1.00 97.38 82 LEU A CA 1
ATOM 657 C C . LEU A 1 82 ? -5.021 0.253 6.326 1.00 97.38 82 LEU A C 1
ATOM 659 O O . LEU A 1 82 ? -5.714 0.999 7.012 1.00 97.38 82 LEU A O 1
ATOM 663 N N . SER A 1 83 ? -5.116 -1.075 6.421 1.00 97.62 83 SER A N 1
ATOM 664 C CA . SER A 1 83 ? -6.035 -1.735 7.355 1.00 97.62 83 SER A CA 1
ATOM 665 C C . SER A 1 83 ? -5.757 -1.337 8.809 1.00 97.62 83 SER A C 1
ATOM 667 O O . SER A 1 83 ? -6.682 -1.077 9.581 1.00 97.62 83 SER A O 1
ATOM 669 N N . TRP A 1 84 ? -4.481 -1.248 9.185 1.00 96.06 84 TRP A N 1
ATOM 670 C CA . TRP A 1 84 ? -4.071 -0.786 10.504 1.00 96.06 84 TRP A CA 1
ATOM 671 C C . TRP A 1 84 ? -4.377 0.700 10.722 1.00 96.06 84 TRP A C 1
ATOM 673 O O . TRP A 1 84 ? -4.909 1.059 11.772 1.00 96.06 84 TRP A O 1
ATOM 683 N N . LEU A 1 85 ? -4.115 1.551 9.726 1.00 97.06 85 LEU A N 1
ATOM 684 C CA . LEU A 1 85 ? -4.423 2.978 9.794 1.00 97.06 85 LEU A CA 1
ATOM 685 C C . LEU A 1 85 ? -5.925 3.222 9.965 1.00 97.06 85 LEU A C 1
ATOM 687 O O . LEU A 1 85 ? -6.313 3.997 10.831 1.00 97.06 85 LEU A O 1
ATOM 691 N N . LEU A 1 86 ? -6.773 2.510 9.221 1.00 96.25 86 LEU A N 1
ATOM 692 C CA . LEU A 1 86 ? -8.229 2.602 9.358 1.00 96.25 86 LEU A CA 1
ATOM 693 C C . LEU A 1 86 ? -8.700 2.191 10.755 1.00 96.25 86 LEU A C 1
ATOM 695 O O . LEU A 1 86 ? -9.586 2.830 11.319 1.00 96.25 86 LEU A O 1
ATOM 699 N N . TRP A 1 87 ? -8.087 1.165 11.351 1.00 95.25 87 TRP A N 1
ATOM 700 C CA . TRP A 1 87 ? -8.366 0.803 12.740 1.00 95.25 87 TRP A CA 1
ATOM 701 C C . TRP A 1 87 ? -7.932 1.900 13.718 1.00 95.25 87 TRP A C 1
ATOM 703 O O . TRP A 1 87 ? -8.692 2.233 14.625 1.00 95.25 87 TRP A O 1
ATOM 713 N N . LEU A 1 88 ? -6.754 2.505 13.530 1.00 95.50 88 LEU A N 1
ATOM 714 C CA . LEU A 1 88 ? -6.321 3.647 14.343 1.00 95.50 88 LEU A CA 1
ATOM 715 C C . LEU A 1 88 ? -7.289 4.827 14.214 1.00 95.50 88 LEU A C 1
ATOM 717 O O . LEU A 1 88 ? -7.658 5.416 15.228 1.00 95.50 88 LEU A O 1
ATOM 721 N N . THR A 1 89 ? -7.746 5.137 12.999 1.00 96.94 89 THR A N 1
ATOM 722 C CA . THR A 1 89 ? -8.757 6.169 12.745 1.00 96.94 89 THR A CA 1
ATOM 723 C C . THR A 1 89 ? -10.062 5.839 13.461 1.00 96.94 89 THR A C 1
ATOM 725 O O . THR A 1 89 ? -10.591 6.682 14.179 1.00 96.94 89 THR A O 1
ATOM 728 N N . ALA A 1 90 ? -10.552 4.601 13.355 1.00 95.44 90 ALA A N 1
ATOM 729 C CA . ALA A 1 90 ? -11.750 4.163 14.063 1.00 95.44 90 ALA A CA 1
ATOM 730 C C . ALA A 1 90 ? -11.597 4.312 15.586 1.00 95.44 90 ALA A C 1
ATOM 732 O O . ALA A 1 90 ? -12.518 4.781 16.249 1.00 95.44 90 ALA A O 1
ATOM 733 N N . ARG A 1 91 ? -10.428 3.988 16.150 1.00 95.12 91 ARG A N 1
ATOM 734 C CA . ARG A 1 91 ? -10.146 4.180 17.583 1.00 95.12 91 ARG A CA 1
ATOM 735 C C . ARG A 1 91 ? -10.113 5.643 17.989 1.00 95.12 91 ARG A C 1
ATOM 737 O O . ARG A 1 91 ? -10.699 5.994 19.006 1.00 95.12 91 ARG A O 1
ATOM 744 N N . ALA A 1 92 ? -9.469 6.494 17.195 1.00 96.62 92 ALA A N 1
ATOM 745 C CA . ALA A 1 92 ? -9.429 7.933 17.440 1.00 96.62 92 ALA A CA 1
ATOM 746 C C . ALA A 1 92 ? -10.835 8.561 17.423 1.00 96.62 92 ALA A C 1
ATOM 748 O O . ALA A 1 92 ? -11.091 9.511 18.156 1.00 96.62 92 ALA A O 1
ATOM 749 N N . LEU A 1 93 ? -11.751 7.990 16.635 1.00 97.50 93 LEU A N 1
ATOM 750 C CA . LEU A 1 93 ? -13.157 8.392 16.553 1.00 97.50 93 LEU A CA 1
ATOM 751 C C . LEU A 1 93 ? -14.074 7.687 17.572 1.00 97.50 93 LEU A C 1
ATOM 753 O O . LEU A 1 93 ? -15.275 7.939 17.579 1.00 97.50 93 LEU A O 1
ATOM 757 N N . GLY A 1 94 ? -13.551 6.790 18.416 1.00 94.31 94 GLY A N 1
ATOM 758 C CA . GLY A 1 94 ? -14.347 6.027 19.388 1.00 94.31 94 GLY A CA 1
ATOM 759 C C . GLY A 1 94 ? -15.201 4.896 18.792 1.00 94.31 94 GLY A C 1
ATOM 760 O O . GLY A 1 94 ? -16.058 4.350 19.479 1.00 94.31 94 GLY A O 1
ATOM 761 N N . LEU A 1 95 ? -14.964 4.523 17.531 1.00 92.94 95 LEU A N 1
ATOM 762 C CA . LEU A 1 95 ? -15.661 3.452 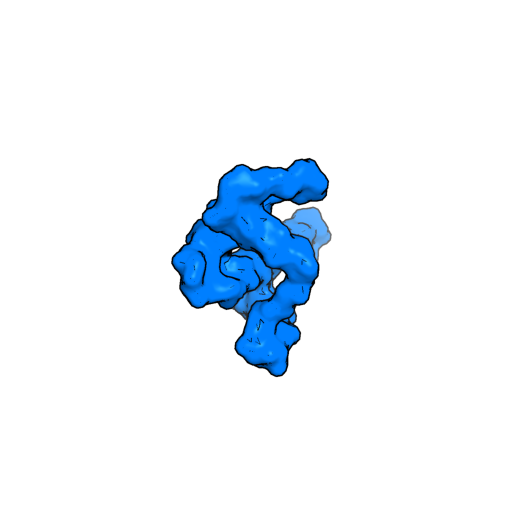16.803 1.00 92.94 95 LEU A CA 1
ATOM 763 C C . LEU A 1 95 ? -15.020 2.067 16.998 1.00 92.94 95 LEU A C 1
ATOM 765 O O . LEU A 1 95 ? -15.603 1.050 16.629 1.00 92.94 95 LEU A O 1
ATOM 769 N N . ALA A 1 96 ? -13.810 2.016 17.553 1.00 85.81 96 ALA A N 1
ATOM 770 C CA . ALA A 1 96 ? -13.083 0.788 17.852 1.00 85.81 96 ALA A CA 1
ATOM 771 C C . ALA A 1 96 ? -12.380 0.895 19.214 1.00 85.81 96 ALA A C 1
ATOM 773 O O . ALA A 1 96 ? -12.120 1.994 19.704 1.00 85.81 96 ALA A O 1
ATOM 774 N N . THR A 1 97 ? -12.077 -0.253 19.824 1.00 78.50 97 THR A N 1
ATOM 775 C CA . THR A 1 97 ? -11.452 -0.364 21.158 1.00 78.50 97 THR A CA 1
ATOM 776 C C . THR A 1 97 ? -9.953 -0.637 21.076 1.00 78.50 97 THR A C 1
ATOM 778 O O . THR A 1 97 ? -9.537 -1.459 20.231 1.00 78.50 97 THR A O 1
#

pLDDT: mean 88.41, std 14.02, range [41.0, 97.62]

Organism: NCBI:txid207340

Sequence (97 aa):
MRKAGQGRRRVPAPHLAGTLLLTWPAFLNGYPILFSDTGAFLHQTLGPLMIWDKPWIYGPLLHLFHQRQSLWPPLLAQGLMLSWLLWLTARALGLAT

Secondary structure (DSSP, 8-state):
------------HHHHHHHHHHHHHHHHHTS----HHHHHHHHHHHSS---TTS-TTHHHHHHHHHTTT-SHHHHHHHHHHHHHHHHHHHHHTTS--